Protein AF-A0A7S3ZWM3-F1 (afdb_monomer)

pLDDT: mean 78.85, std 15.08, range [44.53, 95.06]

Mean predicted aligned error: 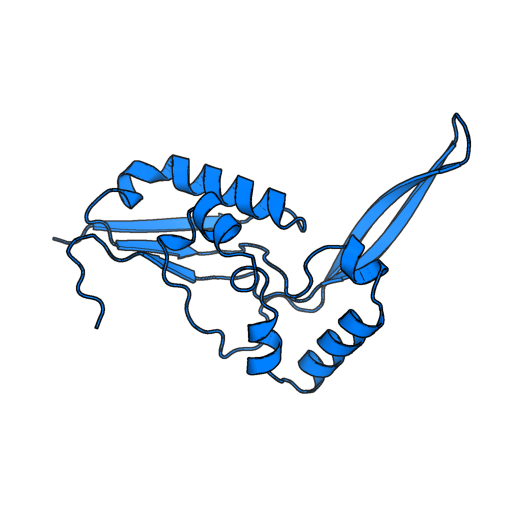8.6 Å

Solvent-accessible surface area (backbone atoms only — not comparable to full-atom values): 8966 Å² total; per-residue (Å²): 135,84,47,79,44,77,45,80,46,74,48,92,56,67,48,56,69,60,42,37,52,52,46,26,54,53,50,62,75,44,37,82,49,73,76,40,61,24,33,35,40,38,33,38,38,58,41,32,24,44,63,69,33,74,70,52,54,71,74,32,63,66,60,48,53,48,53,52,49,38,57,75,68,61,39,32,68,69,54,45,70,38,27,42,78,74,63,51,60,66,71,56,38,52,72,25,54,49,69,69,39,52,68,72,82,62,87,57,74,58,72,41,63,81,39,64,48,80,42,76,47,73,46,72,60,67,99,84,41,68,45,81,41,80,41,74,45,77,42,45,17,61,16,66,44,65,35,39,23,74,14,82,84,51,86,87,128

Radius of gyration: 18.22 Å; Cα contacts (8 Å, |Δi|>4): 264; chains: 1; bounding box: 38×28×63 Å

Structure (mmCIF, N/CA/C/O backbone):
data_AF-A0A7S3ZWM3-F1
#
_entry.id   AF-A0A7S3ZWM3-F1
#
loop_
_atom_site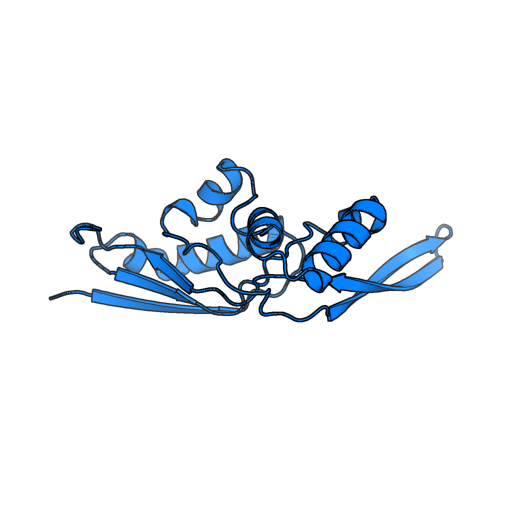.group_PDB
_atom_site.id
_atom_site.type_symbol
_atom_site.label_atom_id
_atom_site.label_alt_id
_atom_site.label_comp_id
_atom_site.label_asym_id
_atom_site.label_entity_id
_atom_site.label_seq_id
_atom_site.pdbx_PDB_ins_code
_atom_site.Cartn_x
_atom_site.Cartn_y
_atom_site.Cartn_z
_atom_site.occupancy
_atom_site.B_iso_or_equiv
_atom_site.auth_seq_id
_atom_site.auth_comp_id
_atom_site.auth_asym_id
_atom_site.auth_atom_id
_atom_site.pdbx_PDB_model_num
ATOM 1 N N . SER A 1 1 ? -17.556 -2.183 25.480 1.00 65.81 1 SER A N 1
ATOM 2 C CA . SER A 1 1 ? -17.851 -3.016 24.298 1.00 65.81 1 SER A CA 1
ATOM 3 C C . SER A 1 1 ? -17.150 -2.386 23.112 1.00 65.81 1 SER A C 1
ATOM 5 O O . SER A 1 1 ? -17.346 -1.193 22.910 1.00 65.81 1 SER A O 1
ATOM 7 N N . TYR A 1 2 ? -16.293 -3.120 22.401 1.00 70.06 2 TYR A N 1
ATOM 8 C CA . TYR A 1 2 ? -15.555 -2.590 21.249 1.00 70.06 2 TYR A CA 1
ATOM 9 C C . TYR A 1 2 ? -16.345 -2.840 19.965 1.00 70.06 2 TYR A C 1
ATOM 11 O O . TYR A 1 2 ? -16.924 -3.912 19.792 1.00 70.06 2 TYR A O 1
ATOM 19 N N . ARG A 1 3 ? -16.379 -1.851 19.067 1.00 85.38 3 ARG A N 1
ATOM 20 C CA . ARG A 1 3 ? -16.930 -2.023 17.718 1.00 85.38 3 ARG A CA 1
ATOM 21 C C . ARG A 1 3 ? -15.791 -2.414 16.786 1.00 85.38 3 ARG A C 1
ATOM 23 O O . ARG A 1 3 ? -14.763 -1.747 16.761 1.00 85.38 3 ARG A O 1
ATOM 30 N N . LEU A 1 4 ? -15.971 -3.502 16.050 1.00 89.88 4 LEU A N 1
ATOM 31 C CA . LEU A 1 4 ? -15.015 -3.965 15.050 1.00 89.88 4 LEU A CA 1
ATOM 32 C C . LEU A 1 4 ? -15.613 -3.737 13.665 1.00 89.88 4 LEU A C 1
ATOM 34 O O . LEU A 1 4 ? -16.781 -4.057 13.441 1.00 89.88 4 LEU A O 1
ATOM 38 N N . ALA A 1 5 ? -14.816 -3.203 12.746 1.00 91.50 5 ALA A N 1
ATOM 39 C CA . ALA A 1 5 ? -15.175 -3.071 11.342 1.00 91.50 5 ALA A CA 1
ATOM 40 C C . ALA A 1 5 ? -14.121 -3.742 10.459 1.00 91.50 5 ALA A C 1
ATOM 42 O O . ALA A 1 5 ? -12.920 -3.649 10.713 1.00 91.50 5 ALA A O 1
ATOM 43 N N . PHE A 1 6 ? -14.591 -4.404 9.408 1.00 94.00 6 PHE A N 1
ATOM 44 C CA . PHE A 1 6 ? -13.772 -5.157 8.467 1.00 94.00 6 PHE A CA 1
ATOM 45 C C . PHE A 1 6 ? -14.085 -4.668 7.054 1.00 94.00 6 PHE A C 1
ATOM 47 O O . PHE A 1 6 ? -15.229 -4.757 6.611 1.00 94.00 6 PHE A O 1
ATOM 54 N N . ILE A 1 7 ? -13.080 -4.141 6.359 1.00 94.25 7 ILE A N 1
ATOM 55 C CA . ILE A 1 7 ? -13.205 -3.605 5.001 1.00 94.25 7 ILE A CA 1
ATOM 56 C C . ILE A 1 7 ? -12.357 -4.470 4.068 1.00 94.25 7 ILE A C 1
ATOM 58 O O . ILE A 1 7 ? -11.137 -4.330 4.010 1.00 94.25 7 ILE A O 1
ATOM 62 N N . GLY A 1 8 ? -13.013 -5.373 3.340 1.00 94.31 8 GLY A N 1
ATOM 63 C CA . GLY A 1 8 ? -12.390 -6.134 2.259 1.00 94.31 8 GLY A CA 1
ATOM 64 C C . GLY A 1 8 ? -12.370 -5.315 0.969 1.00 94.31 8 GLY A C 1
ATOM 65 O O . GLY A 1 8 ? -13.411 -4.806 0.555 1.00 94.31 8 GLY A O 1
ATOM 66 N N . CYS A 1 9 ? -11.217 -5.185 0.317 1.00 90.56 9 CYS A N 1
ATOM 67 C CA . CYS A 1 9 ? -11.090 -4.407 -0.915 1.00 90.56 9 CYS A CA 1
ATOM 68 C C . CYS A 1 9 ? -10.152 -5.060 -1.936 1.00 90.56 9 CYS A C 1
ATOM 70 O O . CYS A 1 9 ? -9.196 -5.752 -1.597 1.00 90.56 9 CYS A O 1
ATOM 72 N N . HIS A 1 10 ? -10.464 -4.839 -3.211 1.00 91.06 10 HIS A N 1
ATOM 73 C CA . HIS A 1 10 ? -9.652 -5.260 -4.346 1.00 91.06 10 HIS A CA 1
ATOM 74 C C . HIS A 1 10 ? -9.550 -4.081 -5.313 1.00 91.06 10 HIS A C 1
ATOM 76 O O . HIS A 1 10 ? -10.534 -3.707 -5.955 1.00 91.06 10 HIS A O 1
ATOM 82 N N . LEU A 1 11 ? -8.378 -3.451 -5.374 1.00 88.56 11 LEU A N 1
ATOM 83 C CA . LEU A 1 11 ? -8.147 -2.269 -6.196 1.00 88.56 11 LEU A CA 1
ATOM 84 C C . LEU A 1 11 ? -7.615 -2.680 -7.572 1.00 88.56 11 LEU A C 1
ATOM 86 O O . LEU A 1 11 ? -6.598 -3.357 -7.694 1.00 88.56 11 LEU A O 1
ATOM 90 N N . VAL A 1 12 ? -8.284 -2.252 -8.643 1.00 76.88 12 VAL A N 1
ATOM 91 C CA . VAL A 1 12 ? -7.973 -2.704 -10.010 1.00 76.88 12 VAL A CA 1
ATOM 92 C C . VAL A 1 12 ? -7.387 -1.558 -10.833 1.00 76.88 12 VAL A C 1
ATOM 94 O O . VAL A 1 12 ? -8.091 -0.873 -11.569 1.00 76.88 12 VAL A O 1
ATOM 97 N N . THR A 1 13 ? -6.083 -1.314 -10.687 1.00 72.62 13 THR A N 1
ATOM 98 C CA . THR A 1 13 ? -5.280 -0.424 -11.550 1.00 72.62 13 THR A CA 1
ATOM 99 C C . THR A 1 13 ? -3.802 -0.507 -11.145 1.00 72.62 13 THR A C 1
ATOM 101 O O . THR A 1 13 ? -3.482 -0.865 -10.019 1.00 72.62 13 THR A O 1
ATOM 104 N N . VAL A 1 14 ? -2.890 -0.161 -12.056 1.00 67.62 14 VAL A N 1
ATOM 105 C CA . VAL A 1 14 ? -1.446 -0.044 -11.765 1.00 67.62 14 VAL A CA 1
ATOM 106 C C . VAL A 1 14 ? -0.979 1.398 -11.577 1.00 67.62 14 VAL A C 1
ATOM 108 O O . VAL A 1 14 ? 0.191 1.639 -11.301 1.00 67.62 14 VAL A O 1
ATOM 111 N N . MET A 1 15 ? -1.868 2.371 -11.787 1.00 78.00 15 MET A N 1
ATOM 112 C CA . MET A 1 15 ? -1.548 3.787 -11.618 1.00 78.00 15 MET A CA 1
ATOM 113 C C . MET A 1 15 ? -1.791 4.195 -10.168 1.00 78.00 15 MET A C 1
ATOM 115 O O . MET A 1 15 ? -2.935 4.151 -9.712 1.00 78.00 15 MET A O 1
ATOM 119 N N . LEU A 1 16 ? -0.734 4.639 -9.484 1.00 82.38 16 LEU A N 1
ATOM 120 C CA . LEU A 1 16 ? -0.773 5.024 -8.070 1.00 82.38 16 LEU A CA 1
ATOM 121 C C . LEU A 1 16 ? -1.862 6.063 -7.763 1.00 82.38 16 LEU A C 1
ATOM 123 O O . LEU A 1 16 ? -2.619 5.898 -6.817 1.00 82.38 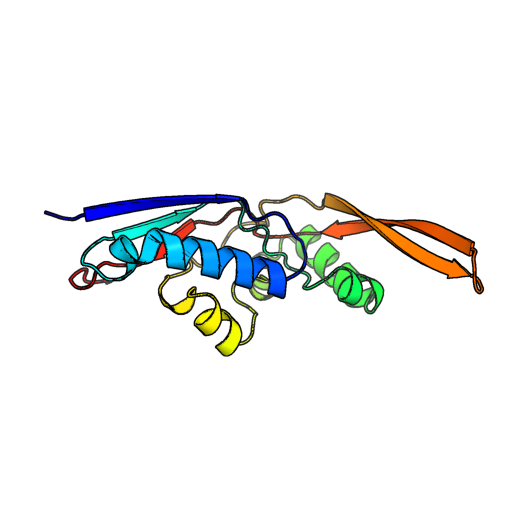16 LEU A O 1
ATOM 127 N N . GLU A 1 17 ? -1.996 7.097 -8.593 1.00 85.19 17 GLU A N 1
ATOM 128 C CA . GLU A 1 17 ? -3.010 8.146 -8.407 1.00 85.19 17 GLU A CA 1
ATOM 129 C C . GLU A 1 17 ? -4.437 7.586 -8.433 1.00 85.19 17 GLU A C 1
ATOM 131 O O . GLU A 1 17 ? -5.274 7.952 -7.611 1.00 85.19 17 GLU A O 1
ATOM 136 N N . ARG A 1 18 ? -4.709 6.647 -9.347 1.00 87.56 18 ARG A N 1
ATOM 137 C CA . ARG A 1 18 ? -6.019 5.994 -9.455 1.00 87.56 18 ARG A CA 1
ATOM 138 C C . ARG A 1 18 ? -6.264 5.014 -8.309 1.00 87.56 18 ARG A C 1
ATOM 140 O O . ARG A 1 18 ? -7.405 4.891 -7.879 1.00 87.56 18 ARG A O 1
ATOM 147 N N . LEU A 1 19 ? -5.220 4.335 -7.823 1.00 89.38 19 LEU A N 1
ATOM 148 C CA . LEU A 1 19 ? -5.303 3.501 -6.619 1.00 89.38 19 LEU A CA 1
ATOM 149 C C . LEU A 1 19 ? -5.681 4.355 -5.409 1.00 89.38 19 LEU A C 1
ATOM 151 O O . LEU A 1 19 ? -6.636 4.032 -4.713 1.00 89.38 19 LEU A O 1
ATOM 155 N N . ASN A 1 20 ? -4.990 5.478 -5.220 1.00 92.38 20 ASN A N 1
ATOM 156 C CA . ASN A 1 20 ? -5.238 6.405 -4.121 1.00 92.38 20 ASN A CA 1
ATOM 157 C C . ASN A 1 20 ? -6.636 7.029 -4.186 1.00 92.38 20 ASN A C 1
ATOM 159 O O . ASN A 1 20 ? -7.306 7.114 -3.161 1.00 92.38 20 ASN A O 1
ATOM 163 N N . ASP A 1 21 ? -7.113 7.424 -5.369 1.00 93.06 21 ASP A N 1
ATOM 164 C CA . ASP A 1 21 ? -8.478 7.938 -5.524 1.00 93.06 21 ASP A CA 1
ATOM 165 C C . ASP A 1 21 ? -9.543 6.862 -5.250 1.00 93.06 21 ASP A C 1
ATOM 167 O O . ASP A 1 21 ? -10.546 7.136 -4.590 1.00 93.06 21 ASP A O 1
ATOM 171 N N . ALA A 1 22 ? -9.324 5.624 -5.707 1.00 93.06 22 ALA A N 1
ATOM 172 C CA . ALA A 1 22 ? -10.221 4.508 -5.411 1.00 93.06 22 ALA A CA 1
ATOM 173 C C . ALA A 1 22 ? -10.253 4.190 -3.910 1.00 93.06 22 ALA A C 1
ATOM 175 O O . ALA A 1 22 ? -11.330 4.022 -3.340 1.00 93.06 22 ALA A O 1
ATOM 176 N N . LEU A 1 23 ? -9.085 4.163 -3.265 1.00 93.25 23 LEU A N 1
ATOM 177 C CA . LEU A 1 23 ? -8.966 3.947 -1.831 1.00 93.25 23 LEU A CA 1
ATOM 178 C C . LEU A 1 23 ? -9.688 5.039 -1.038 1.00 93.25 23 LEU A C 1
ATOM 180 O O . LEU A 1 23 ? -10.495 4.719 -0.169 1.00 93.25 23 LEU A O 1
ATOM 184 N N . ARG A 1 24 ? -9.475 6.310 -1.393 1.00 94.88 24 ARG A N 1
ATOM 185 C CA . ARG A 1 24 ? -10.174 7.450 -0.790 1.00 94.88 24 ARG A CA 1
ATOM 186 C C . ARG A 1 24 ? -11.689 7.279 -0.867 1.00 94.88 24 ARG A C 1
ATOM 188 O O . ARG A 1 24 ? -12.364 7.372 0.145 1.00 94.88 24 ARG A O 1
ATOM 195 N N . LYS A 1 25 ? -12.221 6.953 -2.050 1.00 94.69 25 LYS A N 1
ATOM 196 C CA . LYS A 1 25 ? -13.664 6.734 -2.258 1.00 94.69 25 LYS A CA 1
ATOM 197 C C . LYS A 1 25 ? -14.220 5.589 -1.414 1.00 94.69 25 LYS A C 1
ATOM 199 O O . LYS A 1 25 ? -15.342 5.688 -0.925 1.00 94.69 25 LYS A O 1
ATOM 204 N N . ILE A 1 26 ? -13.456 4.507 -1.250 1.00 93.25 26 ILE A N 1
ATOM 205 C CA . ILE A 1 26 ? -13.834 3.405 -0.360 1.00 93.25 26 ILE A CA 1
ATOM 206 C C . ILE A 1 26 ? -13.876 3.907 1.083 1.00 93.25 26 ILE A C 1
ATOM 208 O O . ILE A 1 26 ? -14.879 3.705 1.758 1.00 93.25 26 ILE A O 1
ATOM 212 N N . LEU A 1 27 ? -12.832 4.589 1.552 1.00 92.69 27 LEU A N 1
ATOM 213 C CA . LEU A 1 27 ? -12.777 5.102 2.921 1.00 92.69 27 LEU A CA 1
ATOM 214 C C . LEU A 1 27 ? -13.894 6.114 3.206 1.00 92.69 27 LEU A C 1
ATOM 216 O O . LEU A 1 27 ? -14.568 5.982 4.225 1.00 92.69 27 LEU A O 1
ATOM 220 N N . ASP A 1 28 ? -14.174 7.026 2.274 1.00 92.81 28 ASP A N 1
ATOM 221 C CA . ASP A 1 28 ? -15.287 7.978 2.358 1.00 92.81 28 ASP A CA 1
ATOM 222 C C . ASP A 1 28 ? -16.637 7.250 2.535 1.00 92.81 28 ASP A C 1
ATOM 224 O O . ASP A 1 28 ? -17.475 7.664 3.338 1.00 92.81 28 ASP A O 1
ATOM 228 N N . ALA A 1 29 ? -16.843 6.117 1.851 1.00 92.31 29 ALA A N 1
ATOM 229 C CA . ALA A 1 29 ? -18.058 5.307 1.990 1.00 92.31 29 ALA A CA 1
ATOM 230 C C . ALA A 1 29 ? -18.184 4.617 3.364 1.00 92.31 29 ALA A C 1
ATOM 232 O O . ALA A 1 29 ? -19.294 4.316 3.802 1.00 92.31 29 ALA A O 1
ATOM 233 N N . PHE A 1 30 ? -17.066 4.391 4.061 1.00 90.19 30 PHE A N 1
ATOM 234 C CA . PHE A 1 30 ? -17.019 3.788 5.399 1.00 90.19 30 PHE A CA 1
ATOM 235 C C . PHE A 1 30 ? -16.746 4.809 6.513 1.00 90.19 30 PHE A C 1
ATOM 237 O O . PHE A 1 30 ? -16.465 4.419 7.651 1.00 90.19 30 PHE A O 1
ATOM 244 N N . GLN A 1 31 ? -16.875 6.110 6.228 1.00 87.75 31 GLN A N 1
ATOM 245 C CA . GLN A 1 31 ? -16.489 7.183 7.146 1.00 87.75 31 GLN A CA 1
ATOM 246 C C . GLN A 1 31 ? -17.153 7.080 8.527 1.00 87.75 31 GLN A C 1
ATOM 248 O O . GLN A 1 31 ? -16.517 7.388 9.530 1.00 87.75 31 GLN A O 1
ATOM 253 N N . SER A 1 32 ? -18.385 6.567 8.615 1.00 85.06 32 SER A N 1
ATOM 254 C CA . SER A 1 32 ? -19.085 6.364 9.894 1.00 85.06 32 SER A CA 1
ATOM 255 C C . SER A 1 32 ? -18.357 5.416 10.855 1.00 85.06 32 SER A C 1
ATOM 257 O O . SER A 1 32 ? -18.500 5.539 12.070 1.00 85.06 32 SER A O 1
ATOM 259 N N . PHE A 1 33 ? -17.585 4.459 10.331 1.00 82.62 33 PHE A N 1
ATOM 260 C CA . PHE A 1 33 ? -16.741 3.568 11.133 1.00 82.62 33 PHE A CA 1
ATOM 261 C C . PHE A 1 33 ? -15.379 4.201 11.432 1.00 82.62 33 PHE A C 1
ATOM 263 O O . PHE A 1 33 ? -14.824 3.984 12.509 1.00 82.62 33 PHE A O 1
ATOM 270 N N . LEU A 1 34 ? -14.868 5.014 10.504 1.00 82.06 34 LEU A N 1
ATOM 271 C CA . LEU A 1 34 ? -13.581 5.705 10.610 1.00 82.06 34 LEU A CA 1
ATOM 272 C C . LEU A 1 34 ? -13.623 6.949 11.506 1.00 82.06 34 LEU A C 1
ATOM 274 O O . LEU A 1 34 ? -12.574 7.433 11.905 1.00 82.06 34 LEU A O 1
ATOM 278 N N . SER A 1 35 ? -14.797 7.482 11.840 1.00 77.00 35 SER A N 1
ATOM 279 C CA . SER A 1 35 ? -14.939 8.654 12.715 1.00 77.00 35 SER A CA 1
ATOM 280 C C . SER A 1 35 ? -15.312 8.307 14.161 1.00 77.00 35 SER A C 1
ATOM 282 O O . SER A 1 35 ? -15.552 9.213 14.952 1.00 77.00 35 SER A O 1
ATOM 284 N N . GLY A 1 36 ? -15.419 7.021 14.508 1.00 75.94 36 GLY A N 1
ATOM 285 C CA . GLY A 1 36 ? -15.879 6.571 15.826 1.00 75.94 36 GLY A CA 1
ATOM 286 C C . GLY A 1 36 ? -14.887 5.677 16.570 1.00 75.94 36 GLY A C 1
ATOM 287 O O . GLY A 1 36 ? -13.772 5.427 16.109 1.00 75.94 36 GLY A O 1
ATOM 288 N N . ASP A 1 37 ? -15.353 5.111 17.688 1.00 82.69 37 ASP A N 1
ATOM 289 C CA . ASP A 1 37 ? -14.603 4.191 18.565 1.00 82.69 37 ASP A CA 1
ATOM 290 C C . ASP A 1 37 ? -14.331 2.808 17.946 1.00 82.69 37 ASP A C 1
ATOM 292 O O . ASP A 1 37 ? -13.903 1.882 18.638 1.00 82.69 37 ASP A O 1
ATOM 296 N N . SER A 1 38 ? -14.623 2.632 16.655 1.00 87.44 38 SER A N 1
ATOM 297 C CA . SER A 1 38 ? -14.451 1.340 16.003 1.00 87.44 38 SER A CA 1
ATOM 298 C C . SER A 1 38 ? -12.982 1.095 15.689 1.00 87.44 38 SER A C 1
ATOM 300 O O . SER A 1 38 ? -12.311 1.945 15.102 1.00 87.44 38 SER A O 1
ATOM 302 N N . VAL A 1 39 ? -12.517 -0.103 16.021 1.00 90.38 39 VAL A N 1
ATOM 303 C CA . VAL A 1 39 ? -11.269 -0.647 15.492 1.00 90.38 39 VAL A CA 1
ATOM 304 C C . VAL A 1 39 ? -11.553 -1.147 14.081 1.00 90.38 39 VAL A C 1
ATOM 306 O O . VAL A 1 39 ? -12.493 -1.920 13.875 1.00 90.38 39 VAL A O 1
ATOM 309 N N . VAL A 1 40 ? -10.767 -0.697 13.106 1.00 93.12 40 VAL A N 1
ATOM 310 C CA . VAL A 1 40 ? -11.008 -0.996 11.690 1.00 93.12 40 VAL A CA 1
ATOM 311 C C . VAL A 1 40 ? -9.843 -1.784 11.114 1.00 93.12 40 VAL A C 1
ATOM 313 O O . VAL A 1 40 ? -8.697 -1.344 11.162 1.00 93.12 40 VAL A O 1
ATOM 316 N N . PHE A 1 41 ? -10.153 -2.934 10.525 1.00 94.12 41 PHE A N 1
ATOM 317 C CA . PHE A 1 41 ? -9.225 -3.718 9.722 1.00 94.12 41 PHE A CA 1
ATOM 318 C C . PHE A 1 41 ? -9.595 -3.562 8.254 1.00 94.12 41 PHE A C 1
ATOM 320 O O . PHE A 1 41 ? -10.702 -3.915 7.850 1.00 94.12 41 PHE A O 1
ATOM 327 N N . MET A 1 42 ? -8.669 -3.059 7.447 1.00 95.06 42 MET A N 1
ATOM 328 C CA . MET A 1 42 ? -8.799 -3.066 5.994 1.00 95.06 42 MET A CA 1
ATOM 329 C C . MET A 1 42 ? -7.877 -4.132 5.424 1.00 95.06 42 MET A C 1
ATOM 331 O O . MET A 1 42 ? -6.715 -4.205 5.813 1.00 95.06 42 MET A O 1
ATOM 335 N N . PHE A 1 43 ? -8.369 -4.957 4.507 1.00 95.00 43 PHE A N 1
ATOM 336 C CA . PHE A 1 43 ? -7.561 -6.012 3.913 1.00 95.00 43 PHE A CA 1
ATOM 337 C C . PHE A 1 43 ? -7.957 -6.342 2.478 1.00 95.00 43 PHE A C 1
ATOM 339 O O . PHE A 1 43 ? -9.068 -6.051 2.033 1.00 95.00 43 PHE A O 1
ATOM 346 N N . GLY A 1 44 ? -7.038 -6.996 1.776 1.00 92.56 44 GLY A N 1
ATOM 347 C CA . GLY A 1 44 ? -7.246 -7.535 0.437 1.00 92.56 44 GLY A CA 1
ATOM 348 C C . GLY A 1 44 ? -6.138 -7.138 -0.527 1.00 92.56 44 GLY A C 1
ATOM 349 O O . GLY A 1 44 ? -5.058 -6.714 -0.108 1.00 92.56 44 GLY A O 1
ATOM 350 N N . ASP A 1 45 ? -6.411 -7.298 -1.819 1.00 91.44 45 ASP A N 1
ATOM 351 C CA . ASP A 1 45 ? -5.487 -6.929 -2.888 1.00 91.44 45 ASP A CA 1
ATOM 352 C C . ASP A 1 45 ? -5.601 -5.421 -3.158 1.00 91.44 45 ASP A C 1
ATOM 354 O O . ASP A 1 45 ? -6.401 -4.953 -3.972 1.00 91.44 45 ASP A O 1
ATOM 358 N N . LEU A 1 46 ? -4.792 -4.638 -2.446 1.00 90.94 46 LEU A N 1
ATOM 359 C CA . LEU A 1 46 ? -4.676 -3.196 -2.656 1.00 90.94 46 LEU A CA 1
ATOM 360 C C . LEU A 1 46 ? -3.864 -2.858 -3.910 1.00 90.94 46 LEU A C 1
ATOM 362 O O . LEU A 1 46 ? -3.813 -1.700 -4.313 1.00 90.94 46 LEU A O 1
ATOM 366 N N . ASN A 1 47 ? -3.206 -3.848 -4.516 1.00 87.88 47 ASN A N 1
ATOM 367 C CA . ASN A 1 47 ? -2.533 -3.744 -5.806 1.00 87.88 47 ASN A CA 1
ATOM 368 C C . ASN A 1 47 ? -1.403 -2.693 -5.886 1.00 87.88 47 ASN A C 1
ATOM 370 O O . ASN A 1 47 ? -0.915 -2.380 -6.975 1.00 87.88 47 ASN A O 1
ATOM 374 N N . TYR A 1 48 ? -0.924 -2.184 -4.744 1.00 87.19 48 TYR A N 1
ATOM 375 C CA . TYR A 1 48 ? 0.262 -1.328 -4.683 1.00 87.19 48 TYR A CA 1
ATOM 376 C C . TYR A 1 48 ? 1.514 -2.135 -5.057 1.00 87.19 48 TYR A C 1
ATOM 378 O O . TYR A 1 48 ? 1.724 -3.271 -4.622 1.00 87.19 48 TYR A O 1
ATOM 386 N N . ARG A 1 49 ? 2.353 -1.550 -5.916 1.00 84.12 49 ARG A N 1
ATOM 387 C CA . ARG A 1 49 ? 3.513 -2.212 -6.530 1.00 84.12 49 ARG A CA 1
ATOM 388 C C . ARG A 1 49 ? 4.822 -1.597 -6.046 1.00 84.12 49 ARG A C 1
ATOM 390 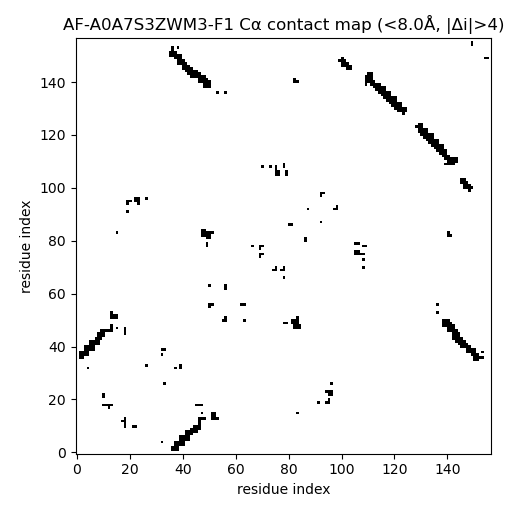O O . ARG A 1 49 ? 4.856 -0.444 -5.638 1.00 84.12 49 ARG A O 1
ATOM 397 N N . ILE A 1 50 ? 5.907 -2.363 -6.137 1.00 82.38 50 ILE A N 1
ATOM 398 C CA . ILE A 1 50 ? 7.277 -1.896 -5.850 1.00 82.38 50 ILE A CA 1
ATOM 399 C C . ILE A 1 50 ? 7.749 -0.897 -6.926 1.00 82.38 50 ILE A C 1
ATOM 401 O O . ILE A 1 50 ? 8.500 0.032 -6.636 1.00 82.38 50 ILE A O 1
ATOM 405 N N . ASN A 1 51 ? 7.259 -1.042 -8.165 1.00 67.75 51 ASN A N 1
ATOM 406 C CA . ASN A 1 51 ? 7.516 -0.106 -9.260 1.00 67.75 51 ASN A CA 1
ATOM 407 C C . ASN A 1 51 ? 6.286 0.750 -9.564 1.00 67.75 51 ASN A C 1
ATOM 409 O O . ASN A 1 51 ? 5.178 0.239 -9.716 1.00 67.75 51 ASN A O 1
ATOM 413 N N . ARG A 1 52 ? 6.513 2.067 -9.620 1.00 58.41 52 ARG A N 1
ATOM 414 C CA . ARG A 1 52 ? 5.478 3.100 -9.484 1.00 58.41 52 ARG A CA 1
ATOM 415 C C . ARG A 1 52 ? 4.561 3.253 -10.688 1.00 58.41 52 ARG A C 1
ATOM 417 O O . ARG A 1 52 ? 3.403 3.592 -10.483 1.00 58.41 52 ARG A O 1
ATOM 424 N N . THR A 1 53 ? 5.012 2.958 -11.901 1.00 52.62 53 THR A N 1
ATOM 425 C CA . THR A 1 53 ? 4.152 2.918 -13.089 1.00 52.62 53 THR A CA 1
ATOM 426 C C . THR A 1 53 ? 4.789 2.076 -14.199 1.00 52.62 53 THR A C 1
ATOM 428 O O . THR A 1 53 ? 5.995 1.826 -14.211 1.00 52.62 53 THR A O 1
ATOM 431 N N . TYR A 1 54 ? 3.970 1.679 -15.175 1.00 44.53 54 TYR A N 1
ATOM 432 C CA . TYR A 1 54 ? 4.430 1.210 -16.485 1.00 44.53 54 TYR A CA 1
ATOM 433 C C . TYR A 1 54 ? 5.434 2.166 -17.146 1.00 44.53 54 TYR A C 1
ATOM 435 O O . TYR A 1 54 ? 6.418 1.720 -17.732 1.00 44.53 54 TYR A O 1
ATOM 443 N N . ASP A 1 55 ? 5.192 3.474 -17.040 1.00 48.12 55 ASP A N 1
ATOM 444 C CA . ASP A 1 55 ? 6.033 4.484 -17.676 1.00 48.12 55 ASP A CA 1
ATOM 445 C C . ASP A 1 55 ? 7.401 4.606 -16.998 1.00 48.12 55 ASP A C 1
ATOM 447 O O . ASP A 1 55 ? 8.383 4.856 -17.689 1.00 48.12 55 ASP A O 1
ATOM 451 N N . ASP A 1 56 ? 7.498 4.364 -15.690 1.00 54.53 56 ASP A N 1
ATOM 452 C CA . ASP A 1 56 ? 8.779 4.365 -14.974 1.00 54.53 56 ASP A CA 1
ATOM 453 C C . ASP A 1 56 ? 9.611 3.120 -15.310 1.00 54.53 56 ASP A C 1
ATOM 455 O O . ASP A 1 56 ? 10.807 3.227 -15.564 1.00 54.53 56 ASP A O 1
ATOM 459 N N . ALA A 1 57 ? 8.975 1.945 -15.402 1.00 52.03 57 ALA A N 1
ATOM 460 C CA . ALA A 1 57 ? 9.654 0.700 -15.770 1.00 52.03 57 ALA A CA 1
ATOM 461 C C . ALA A 1 57 ? 10.154 0.689 -17.229 1.00 52.03 57 ALA A C 1
ATOM 463 O O . ALA A 1 57 ? 11.138 0.020 -17.533 1.00 52.03 57 ALA A O 1
ATOM 464 N N . LEU A 1 58 ? 9.491 1.423 -18.132 1.00 50.34 58 LEU A N 1
ATOM 465 C CA . LEU A 1 58 ? 9.961 1.617 -19.508 1.00 50.34 58 LEU A CA 1
ATOM 466 C C . LEU A 1 58 ? 11.084 2.654 -19.628 1.00 50.34 58 LEU A C 1
ATOM 468 O O . LEU A 1 58 ? 11.875 2.575 -20.565 1.00 50.34 58 LEU A O 1
ATOM 472 N N . LYS A 1 59 ? 11.127 3.646 -18.733 1.00 55.84 59 LYS A N 1
ATOM 473 C CA . LYS A 1 59 ? 12.142 4.710 -18.752 1.00 55.84 59 LYS A CA 1
ATOM 474 C C . LYS A 1 59 ? 13.448 4.292 -18.084 1.00 55.84 59 LYS A C 1
ATOM 476 O O . LYS A 1 59 ? 14.483 4.854 -18.421 1.00 55.84 59 LYS A O 1
ATOM 481 N N . ASP A 1 60 ? 13.397 3.326 -17.168 1.00 63.09 60 ASP A N 1
ATOM 482 C CA . ASP A 1 60 ? 14.540 2.926 -16.350 1.00 63.09 60 ASP A CA 1
ATOM 483 C C . ASP A 1 60 ? 14.656 1.392 -16.262 1.00 63.09 60 ASP A C 1
ATOM 485 O O . ASP A 1 60 ? 14.189 0.737 -15.323 1.00 63.09 60 ASP A O 1
ATOM 489 N N . ALA A 1 61 ? 15.270 0.803 -17.293 1.00 64.94 61 ALA A N 1
ATOM 490 C CA . ALA A 1 61 ? 15.550 -0.633 -17.353 1.00 64.94 61 ALA A CA 1
ATOM 491 C C . ALA A 1 61 ? 16.460 -1.101 -16.196 1.00 64.94 61 ALA A C 1
ATOM 493 O O . ALA A 1 61 ? 16.321 -2.232 -15.716 1.00 64.94 61 ALA A O 1
ATOM 494 N N . ASP A 1 62 ? 17.335 -0.220 -15.704 1.00 68.00 62 ASP A N 1
ATOM 495 C CA . ASP A 1 62 ? 18.281 -0.501 -14.622 1.00 68.00 62 ASP A CA 1
ATOM 496 C C . ASP A 1 62 ? 17.576 -0.584 -13.257 1.00 68.00 62 ASP A C 1
ATOM 498 O O . ASP A 1 62 ? 17.906 -1.438 -12.419 1.00 68.00 62 ASP A O 1
ATOM 502 N N . ALA A 1 63 ? 16.537 0.229 -13.043 1.00 71.88 63 ALA A N 1
ATOM 503 C CA . ALA A 1 63 ? 15.680 0.131 -11.864 1.00 71.88 63 ALA A CA 1
ATOM 504 C C . ALA A 1 63 ? 14.959 -1.223 -11.792 1.00 71.88 63 ALA A C 1
ATOM 506 O O . ALA A 1 63 ? 14.897 -1.836 -10.721 1.00 71.88 63 ALA A O 1
ATOM 507 N N . TRP A 1 64 ? 14.455 -1.744 -12.917 1.00 75.50 64 TRP A N 1
ATOM 508 C CA . TRP A 1 64 ? 13.824 -3.067 -12.926 1.00 75.50 64 TRP A CA 1
ATOM 509 C C . TRP A 1 64 ? 14.831 -4.201 -12.709 1.00 75.50 64 TRP A C 1
ATOM 511 O O . TRP A 1 64 ? 14.576 -5.094 -11.896 1.00 75.50 64 TRP A O 1
ATOM 521 N N . ALA A 1 65 ? 15.995 -4.152 -13.364 1.00 77.25 65 ALA A N 1
ATOM 522 C CA . ALA A 1 65 ? 17.067 -5.121 -13.135 1.00 77.25 65 ALA A CA 1
ATOM 523 C C . ALA A 1 65 ? 17.468 -5.175 -11.651 1.00 77.25 65 ALA A C 1
ATOM 525 O O . ALA A 1 65 ? 17.679 -6.254 -11.091 1.00 77.25 65 ALA A O 1
ATOM 526 N N . THR A 1 66 ? 17.479 -4.018 -10.984 1.00 81.00 66 THR A N 1
ATOM 527 C CA . THR A 1 66 ? 17.699 -3.930 -9.539 1.00 81.00 66 THR A CA 1
ATOM 528 C C . THR A 1 66 ? 16.607 -4.649 -8.750 1.00 81.00 66 THR A C 1
ATOM 530 O O . THR A 1 66 ? 16.938 -5.463 -7.892 1.00 81.00 66 THR A O 1
ATOM 533 N N . VAL A 1 67 ? 15.322 -4.417 -9.038 1.00 82.38 67 VAL A N 1
ATOM 534 C CA . VAL A 1 67 ? 14.211 -5.102 -8.345 1.00 82.38 67 VAL A CA 1
ATOM 535 C C . VAL A 1 67 ? 14.285 -6.621 -8.522 1.00 82.38 67 VAL A C 1
ATOM 537 O O . VAL A 1 67 ? 14.149 -7.354 -7.542 1.00 82.38 67 VAL A O 1
ATOM 540 N N . VAL A 1 68 ? 14.557 -7.102 -9.738 1.00 80.06 68 VAL A N 1
ATOM 541 C CA . VAL A 1 68 ? 14.724 -8.539 -10.020 1.00 80.06 68 VAL A CA 1
ATOM 542 C C . VAL A 1 68 ? 15.896 -9.118 -9.242 1.00 80.06 68 VAL A C 1
ATOM 544 O O . VAL A 1 68 ? 15.754 -10.164 -8.611 1.00 80.06 68 VAL A O 1
ATOM 547 N N . ARG A 1 69 ? 17.043 -8.430 -9.242 1.00 83.81 69 ARG A N 1
ATOM 548 C CA . ARG A 1 69 ? 18.208 -8.856 -8.466 1.00 83.81 69 ARG A CA 1
ATOM 549 C C . ARG A 1 69 ? 17.863 -8.965 -6.980 1.00 83.81 69 ARG A C 1
ATOM 551 O O . ARG A 1 69 ? 18.128 -10.002 -6.387 1.00 83.81 69 ARG A O 1
ATOM 558 N N . LEU A 1 70 ? 17.204 -7.957 -6.402 1.00 85.94 70 LEU A N 1
ATOM 559 C CA . LEU A 1 70 ? 16.786 -7.973 -4.993 1.00 85.94 70 LEU A CA 1
ATOM 560 C C . LEU A 1 70 ? 15.806 -9.110 -4.676 1.00 85.94 70 LEU A C 1
ATOM 562 O O . LEU A 1 70 ? 15.877 -9.692 -3.593 1.00 85.94 70 LEU A O 1
ATOM 566 N N . ALA A 1 71 ? 14.901 -9.428 -5.605 1.00 84.38 71 ALA A N 1
ATOM 567 C CA . ALA A 1 71 ? 13.979 -10.553 -5.481 1.00 84.38 71 ALA A CA 1
ATOM 568 C C . ALA A 1 71 ? 14.718 -11.899 -5.493 1.00 84.38 71 ALA A C 1
ATOM 570 O O . ALA A 1 71 ? 14.465 -12.738 -4.628 1.00 84.38 71 ALA A O 1
ATOM 571 N N . ASN A 1 72 ? 15.675 -12.073 -6.407 1.00 84.75 72 ASN A N 1
ATOM 572 C CA . ASN A 1 72 ? 16.507 -13.275 -6.491 1.00 84.75 72 ASN A CA 1
ATOM 573 C C . ASN A 1 72 ? 17.413 -13.436 -5.261 1.00 84.75 72 ASN A C 1
ATOM 575 O O . ASN A 1 72 ? 17.546 -14.535 -4.731 1.00 84.75 72 ASN A O 1
ATOM 579 N N . GLU A 1 73 ? 17.973 -12.335 -4.758 1.00 89.88 73 GLU A N 1
ATOM 580 C CA . GLU A 1 73 ? 18.747 -12.279 -3.509 1.00 89.88 73 GLU A CA 1
ATOM 581 C C . GLU A 1 73 ? 17.871 -12.460 -2.256 1.00 89.88 73 GLU A C 1
ATOM 583 O O . GLU A 1 73 ? 18.390 -12.531 -1.144 1.00 89.88 73 GLU A O 1
ATOM 588 N N . ARG A 1 74 ? 16.538 -12.509 -2.410 1.00 89.69 74 ARG A N 1
ATOM 589 C CA . ARG A 1 74 ? 15.553 -12.546 -1.316 1.00 89.69 74 ARG A CA 1
ATOM 590 C C . ARG A 1 74 ? 15.776 -11.440 -0.283 1.00 89.69 74 ARG A C 1
ATOM 592 O O . ARG A 1 74 ? 15.530 -11.620 0.910 1.00 89.69 74 ARG A O 1
ATOM 599 N N . SER A 1 75 ? 16.219 -10.273 -0.740 1.00 90.38 75 SER A N 1
ATOM 600 C CA . SER A 1 75 ? 16.572 -9.149 0.119 1.00 90.38 75 SER A CA 1
ATOM 601 C C . SER A 1 75 ? 15.324 -8.387 0.591 1.00 90.38 75 SER A C 1
ATOM 603 O O . SER A 1 75 ? 15.065 -7.259 0.160 1.00 90.38 75 SER A O 1
ATOM 605 N N . ILE A 1 76 ? 14.567 -8.992 1.512 1.00 90.81 76 ILE A N 1
ATOM 606 C CA . ILE A 1 76 ? 13.275 -8.500 2.022 1.00 90.81 76 ILE A CA 1
ATOM 607 C C . ILE A 1 76 ? 13.309 -7.023 2.454 1.00 90.81 76 ILE A C 1
ATOM 609 O O . ILE A 1 76 ? 12.496 -6.265 1.929 1.00 90.81 76 ILE A O 1
ATOM 613 N N . PRO A 1 77 ? 14.240 -6.544 3.308 1.00 91.06 77 PRO A N 1
ATOM 614 C CA . PRO A 1 77 ? 14.208 -5.149 3.760 1.00 91.06 77 PRO A CA 1
ATOM 615 C C . PRO A 1 77 ? 14.363 -4.141 2.613 1.00 91.06 77 PRO A C 1
ATOM 617 O O . PRO A 1 77 ? 13.730 -3.088 2.601 1.00 91.06 77 PRO A O 1
ATOM 620 N N . ARG A 1 78 ? 15.177 -4.484 1.605 1.00 89.44 78 ARG A N 1
ATOM 621 C CA . ARG A 1 78 ? 15.398 -3.631 0.427 1.00 89.44 78 ARG A CA 1
ATOM 622 C C . ARG A 1 78 ? 14.190 -3.634 -0.506 1.00 89.44 78 ARG A C 1
ATOM 624 O O . ARG A 1 78 ? 13.902 -2.602 -1.093 1.00 89.44 78 ARG A O 1
ATOM 631 N N . LEU A 1 79 ? 13.475 -4.754 -0.625 1.00 88.38 79 LEU A N 1
ATOM 632 C CA . LEU A 1 79 ? 12.215 -4.825 -1.374 1.00 88.38 79 LEU A CA 1
ATOM 633 C C . LEU A 1 79 ? 11.093 -4.060 -0.661 1.00 88.38 79 LEU A C 1
ATOM 635 O O . LEU A 1 79 ? 10.360 -3.318 -1.307 1.00 88.38 79 LEU A O 1
ATOM 639 N N . ALA A 1 80 ? 10.992 -4.194 0.662 1.00 89.56 80 ALA A N 1
ATOM 640 C CA . ALA A 1 80 ? 10.026 -3.478 1.489 1.00 89.56 80 ALA A CA 1
ATOM 641 C C . ALA A 1 80 ? 10.194 -1.953 1.391 1.00 89.56 80 ALA A C 1
ATOM 643 O O . ALA A 1 80 ? 9.209 -1.235 1.270 1.00 89.56 80 ALA A O 1
ATOM 644 N N . ALA A 1 81 ? 11.434 -1.452 1.346 1.00 87.88 81 ALA A N 1
ATOM 645 C CA . ALA A 1 81 ? 11.724 -0.023 1.176 1.00 87.88 81 ALA A CA 1
ATOM 646 C C . ALA A 1 81 ? 11.249 0.560 -0.172 1.00 87.88 81 ALA A C 1
ATOM 648 O O . ALA A 1 81 ? 11.191 1.778 -0.350 1.00 87.88 81 ALA A O 1
ATOM 649 N N . LEU A 1 82 ? 10.929 -0.302 -1.138 1.00 87.19 82 LEU A N 1
ATOM 650 C CA . LEU A 1 82 ? 10.429 0.082 -2.453 1.00 87.19 82 LEU A CA 1
ATOM 651 C C . LEU A 1 82 ? 8.896 0.004 -2.550 1.00 87.19 82 LEU A C 1
ATOM 653 O O . LEU A 1 82 ? 8.351 0.347 -3.593 1.00 87.19 82 LEU A O 1
ATOM 657 N N . ASP A 1 83 ? 8.200 -0.411 -1.490 1.00 88.62 83 ASP A N 1
ATOM 658 C CA . ASP A 1 83 ? 6.748 -0.591 -1.462 1.00 88.62 83 ASP A CA 1
ATOM 659 C C . ASP A 1 83 ? 5.972 0.683 -1.842 1.00 88.62 83 ASP A C 1
ATOM 661 O O . ASP A 1 83 ? 6.105 1.736 -1.218 1.00 88.62 83 ASP A O 1
ATOM 665 N N . GLY A 1 84 ? 5.114 0.581 -2.858 1.00 87.12 84 GLY A N 1
ATOM 666 C CA . GLY A 1 84 ? 4.344 1.710 -3.377 1.00 87.12 84 GLY A CA 1
ATOM 667 C C . GLY A 1 84 ? 3.308 2.269 -2.405 1.00 87.12 84 GLY A C 1
ATOM 668 O O . GLY A 1 84 ? 2.989 3.452 -2.509 1.00 87.12 84 GLY A O 1
ATOM 669 N N . LEU A 1 85 ? 2.812 1.463 -1.455 1.00 90.12 85 LEU A N 1
ATOM 670 C CA . LEU A 1 85 ? 1.853 1.933 -0.448 1.00 90.12 85 LEU A CA 1
ATOM 671 C C . LEU A 1 85 ? 2.511 2.913 0.534 1.00 90.12 85 LEU A C 1
ATOM 673 O O . LEU A 1 85 ? 1.907 3.918 0.900 1.00 90.12 85 LEU A O 1
ATOM 677 N N . THR A 1 86 ? 3.749 2.630 0.947 1.00 86.88 86 THR A N 1
ATOM 678 C CA . THR A 1 86 ? 4.441 3.367 2.019 1.00 86.88 86 THR A CA 1
ATOM 679 C C . THR A 1 86 ? 5.465 4.381 1.509 1.00 86.88 86 THR A C 1
ATOM 681 O O . THR A 1 86 ? 5.697 5.392 2.162 1.00 86.88 86 THR A O 1
ATOM 684 N N . ARG A 1 87 ? 6.059 4.180 0.325 1.00 87.38 87 ARG A N 1
ATOM 685 C CA . ARG A 1 87 ? 7.106 5.067 -0.223 1.00 87.38 87 ARG A CA 1
ATOM 686 C C . ARG A 1 87 ? 6.559 6.347 -0.873 1.00 87.38 87 ARG A C 1
ATOM 688 O O . ARG A 1 87 ? 7.330 7.163 -1.379 1.00 87.38 87 ARG A O 1
ATOM 695 N N . GLN A 1 88 ? 5.248 6.499 -0.996 1.00 88.62 88 GLN A N 1
ATOM 696 C CA . GLN A 1 88 ? 4.641 7.671 -1.631 1.00 88.62 88 GLN A CA 1
ATOM 697 C C . GLN A 1 88 ? 4.792 8.944 -0.767 1.00 88.62 88 GLN A C 1
ATOM 699 O O . GLN A 1 88 ? 4.987 8.836 0.441 1.00 88.62 88 GLN A O 1
ATOM 704 N N . PRO A 1 89 ? 4.734 10.155 -1.360 1.00 89.12 89 PRO A N 1
ATOM 705 C CA . PRO A 1 89 ? 4.782 11.402 -0.596 1.00 89.12 89 PRO A CA 1
ATOM 706 C C . PRO A 1 89 ? 3.702 11.453 0.491 1.00 89.12 89 PRO A C 1
ATOM 708 O O . PRO A 1 89 ? 2.572 11.042 0.231 1.00 89.12 89 PRO A O 1
ATOM 711 N N . GLN A 1 90 ? 4.017 12.022 1.660 1.00 90.19 90 GLN A N 1
ATOM 712 C CA . GLN A 1 90 ? 3.070 12.110 2.782 1.00 90.19 90 GLN A CA 1
ATOM 713 C C . GLN A 1 90 ? 1.744 12.773 2.377 1.00 90.19 90 GLN A C 1
ATOM 715 O O . GLN A 1 90 ? 0.684 12.255 2.699 1.00 90.19 90 GLN A O 1
ATOM 720 N N . VAL A 1 91 ? 1.790 13.821 1.545 1.00 91.50 91 VAL A N 1
ATOM 721 C CA . VAL A 1 91 ? 0.586 14.482 1.009 1.00 91.50 91 VAL A CA 1
ATOM 722 C C . VAL A 1 91 ? -0.362 13.519 0.280 1.00 91.50 91 VAL A C 1
ATOM 724 O O . VAL A 1 91 ? -1.576 13.672 0.365 1.00 91.50 91 VAL A O 1
ATOM 727 N N . ASN A 1 92 ? 0.164 12.492 -0.397 1.00 91.00 92 ASN A N 1
ATOM 728 C CA . ASN A 1 92 ? -0.659 11.482 -1.063 1.00 91.00 92 ASN A CA 1
ATOM 729 C C . ASN A 1 92 ? -1.261 10.498 -0.053 1.00 91.00 92 ASN A C 1
ATOM 731 O O . ASN A 1 92 ? -2.410 10.097 -0.220 1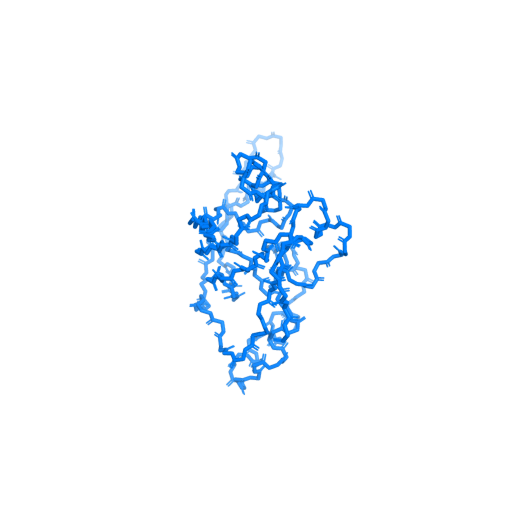.00 91.00 92 ASN A O 1
ATOM 735 N N . ILE A 1 93 ? -0.501 10.128 0.986 1.00 91.75 93 ILE A N 1
ATOM 736 C CA . ILE A 1 93 ? -0.964 9.275 2.095 1.00 91.75 93 ILE A CA 1
ATOM 737 C C . ILE A 1 93 ? -2.126 9.958 2.821 1.00 91.75 93 ILE A C 1
ATOM 739 O O . ILE A 1 93 ? -3.163 9.335 3.049 1.00 91.75 93 ILE A O 1
ATOM 743 N N . ASP A 1 94 ? -1.975 11.247 3.117 1.00 92.50 94 ASP A N 1
ATOM 744 C CA . ASP A 1 94 ? -2.995 12.057 3.777 1.00 92.50 94 ASP A CA 1
ATOM 745 C C . ASP A 1 94 ? -4.236 12.198 2.886 1.00 92.50 94 ASP A C 1
ATOM 747 O O . ASP A 1 94 ? -5.352 11.917 3.319 1.00 92.50 94 ASP A O 1
ATOM 751 N N . ALA A 1 95 ? -4.046 12.554 1.609 1.00 92.19 95 ALA A N 1
ATOM 752 C CA . ALA A 1 95 ? -5.141 12.782 0.666 1.00 92.19 95 ALA A CA 1
ATOM 753 C C . ALA A 1 95 ? -5.991 11.533 0.394 1.00 92.19 95 ALA A C 1
ATOM 755 O O . ALA A 1 95 ? -7.180 11.655 0.101 1.00 92.19 95 ALA A O 1
ATOM 756 N N . CYS A 1 96 ? -5.402 10.336 0.471 1.00 91.69 96 CYS A N 1
ATOM 757 C CA . CYS A 1 96 ? -6.138 9.086 0.291 1.00 91.69 96 CYS A CA 1
ATOM 758 C C . CYS A 1 96 ? -6.643 8.462 1.594 1.00 91.69 96 CYS A C 1
ATOM 760 O O . CYS A 1 96 ? -7.232 7.391 1.532 1.00 91.69 96 CYS A O 1
ATOM 762 N N . GLY A 1 97 ? -6.434 9.103 2.750 1.00 91.12 97 GLY A N 1
ATOM 763 C CA . GLY A 1 97 ? -6.924 8.631 4.050 1.00 91.12 97 GLY A CA 1
ATOM 764 C C . GLY A 1 97 ? -6.090 7.516 4.696 1.00 91.12 97 GLY A C 1
ATOM 765 O O . GLY A 1 97 ? -6.441 7.049 5.780 1.00 91.12 97 GLY A O 1
ATOM 766 N N . LEU A 1 98 ? -4.965 7.111 4.092 1.00 91.75 98 LEU A N 1
ATOM 767 C CA . LEU A 1 98 ? -4.074 6.082 4.645 1.00 91.75 98 LEU A CA 1
ATOM 768 C C . LEU A 1 98 ? -3.401 6.507 5.951 1.00 91.75 98 LEU A C 1
ATOM 770 O O . LEU A 1 98 ? -3.046 5.645 6.746 1.00 91.75 98 LEU A O 1
ATOM 774 N N . ALA A 1 99 ? -3.260 7.811 6.202 1.00 90.88 99 ALA A N 1
ATOM 775 C CA . ALA A 1 99 ? -2.658 8.330 7.432 1.00 90.88 99 ALA A CA 1
ATOM 776 C C . ALA A 1 99 ? -3.408 7.893 8.705 1.00 90.88 99 ALA A C 1
ATOM 778 O O . ALA A 1 99 ? -2.824 7.838 9.783 1.00 90.88 99 ALA A O 1
ATOM 779 N N . ALA A 1 100 ? -4.693 7.542 8.582 1.00 89.00 100 ALA A N 1
ATOM 780 C CA . ALA A 1 100 ? -5.491 7.020 9.688 1.00 89.00 100 ALA A CA 1
ATOM 781 C C . ALA A 1 100 ? -5.188 5.547 10.024 1.00 89.00 100 ALA A C 1
ATOM 783 O O . ALA A 1 100 ? -5.728 5.027 11.001 1.00 89.00 100 ALA A O 1
ATOM 784 N N . PHE A 1 101 ? -4.369 4.864 9.221 1.00 92.25 101 PHE A N 1
ATOM 785 C CA . PHE A 1 101 ? -4.068 3.448 9.370 1.00 92.25 101 PHE A CA 1
ATOM 786 C C . PHE A 1 101 ? -2.598 3.222 9.709 1.00 92.25 101 PHE A C 1
ATOM 788 O O . PHE A 1 101 ? -1.680 3.668 9.023 1.00 92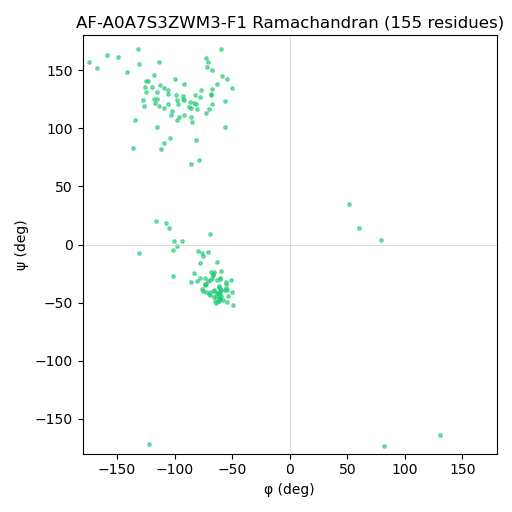.25 101 PHE A O 1
ATOM 795 N N . TRP A 1 102 ? -2.374 2.408 10.730 1.00 91.50 102 TRP A N 1
ATOM 796 C CA . TRP A 1 102 ? -1.118 1.716 10.921 1.00 91.50 102 TRP A CA 1
ATOM 797 C C . TRP A 1 102 ? -0.933 0.653 9.834 1.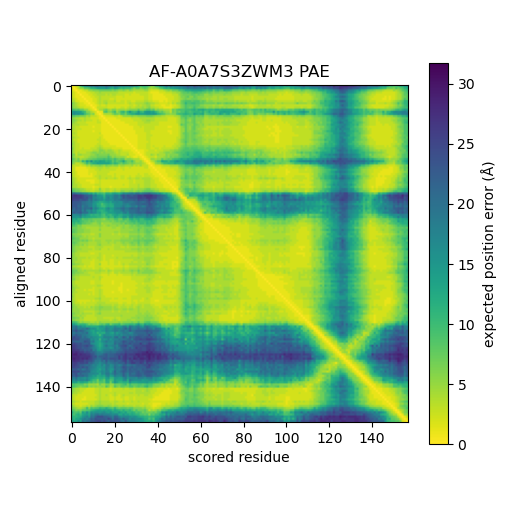00 91.50 102 TRP A C 1
ATOM 799 O O . TRP A 1 102 ? -1.804 -0.189 9.581 1.00 91.50 102 TRP A O 1
ATOM 809 N N . THR A 1 103 ? 0.236 0.691 9.203 1.00 90.38 103 THR A N 1
ATOM 810 C CA . THR A 1 103 ? 0.652 -0.272 8.186 1.00 90.38 103 THR A CA 1
ATOM 811 C C . THR A 1 103 ? 1.754 -1.156 8.773 1.00 90.38 103 THR A C 1
ATOM 813 O O . THR A 1 103 ? 2.823 -0.632 9.094 1.00 90.38 103 THR A O 1
ATOM 816 N N . PRO A 1 104 ? 1.541 -2.477 8.905 1.00 89.06 104 PRO A N 1
ATOM 817 C CA . PRO A 1 104 ? 2.560 -3.384 9.417 1.00 89.06 104 PRO A CA 1
ATOM 818 C C . PRO A 1 104 ? 3.843 -3.360 8.578 1.00 89.06 104 PRO A C 1
ATOM 820 O O . PRO A 1 104 ? 3.797 -3.264 7.346 1.00 89.06 104 PRO A O 1
ATOM 823 N N . ALA A 1 105 ? 4.990 -3.508 9.245 1.00 89.31 105 ALA A N 1
ATOM 824 C CA . ALA A 1 105 ? 6.276 -3.657 8.574 1.00 89.31 105 ALA A CA 1
ATOM 825 C C . ALA A 1 105 ? 6.314 -4.946 7.735 1.00 89.31 105 ALA A C 1
ATOM 827 O O . ALA A 1 105 ? 5.876 -6.011 8.170 1.00 89.31 105 ALA A O 1
ATOM 828 N N . LEU A 1 106 ? 6.875 -4.852 6.531 1.00 92.38 106 LEU A N 1
ATOM 829 C CA . LEU A 1 106 ? 6.986 -5.977 5.607 1.00 92.38 106 LEU A CA 1
ATOM 830 C C . LEU A 1 106 ? 8.257 -6.782 5.915 1.00 92.38 106 LEU A C 1
ATOM 832 O O . LEU A 1 106 ? 9.371 -6.332 5.652 1.00 92.38 106 LEU A O 1
ATOM 836 N N . ASN A 1 107 ? 8.086 -7.988 6.456 1.00 92.75 107 ASN A N 1
ATOM 837 C CA . ASN A 1 107 ? 9.163 -8.931 6.792 1.00 92.75 107 ASN A CA 1
ATOM 838 C C . ASN A 1 107 ? 9.099 -10.233 5.968 1.00 92.75 107 ASN A C 1
ATOM 840 O O . ASN A 1 107 ? 9.683 -11.248 6.341 1.00 92.75 107 ASN A O 1
ATOM 844 N N . PHE A 1 108 ? 8.412 -10.190 4.827 1.00 90.69 108 PHE A N 1
ATOM 845 C CA . PHE A 1 108 ? 8.189 -11.315 3.923 1.00 90.69 108 PHE A CA 1
ATOM 846 C C . PHE A 1 108 ? 8.494 -10.928 2.467 1.00 90.69 108 PHE A C 1
ATOM 848 O O . PHE A 1 108 ? 8.701 -9.756 2.134 1.00 90.69 108 PHE A O 1
ATOM 855 N N . LEU A 1 109 ? 8.563 -11.926 1.583 1.00 88.25 109 LEU A N 1
ATOM 856 C CA . LEU A 1 109 ? 8.698 -11.692 0.142 1.00 88.25 109 LEU A CA 1
ATOM 857 C C . LEU A 1 109 ? 7.386 -11.153 -0.452 1.00 88.25 109 LEU A C 1
ATOM 859 O O . LEU A 1 109 ? 6.325 -11.484 0.065 1.00 88.25 109 LEU A O 1
ATOM 863 N N . PRO A 1 110 ? 7.425 -10.376 -1.547 1.00 88.06 110 PRO A N 1
ATOM 864 C CA . PRO A 1 110 ? 6.218 -9.894 -2.223 1.00 88.06 110 PRO A CA 1
ATOM 865 C C . PRO A 1 110 ? 5.206 -11.015 -2.512 1.00 88.06 110 PRO A C 1
ATOM 867 O O . PRO A 1 110 ? 5.586 -12.091 -2.975 1.00 88.06 110 PRO A O 1
ATOM 870 N N . THR A 1 111 ? 3.924 -10.760 -2.233 1.00 82.62 111 THR A N 1
ATOM 871 C CA . THR A 1 111 ? 2.842 -11.762 -2.316 1.00 82.62 111 THR A CA 1
ATOM 872 C C . THR A 1 111 ? 2.345 -11.979 -3.739 1.00 82.62 111 THR A C 1
ATOM 874 O O . THR A 1 111 ? 1.986 -13.096 -4.106 1.00 82.62 111 THR A O 1
ATOM 877 N N . SER A 1 112 ? 2.392 -10.944 -4.582 1.00 74.00 112 SER A N 1
ATOM 878 C CA . SER A 1 112 ? 2.215 -11.120 -6.019 1.00 74.00 112 SER A CA 1
ATOM 879 C C . SER A 1 112 ? 3.546 -11.582 -6.611 1.00 74.00 112 SER A C 1
ATOM 881 O O . SER A 1 112 ? 4.514 -10.814 -6.550 1.00 74.00 112 SER A O 1
ATOM 883 N N . PRO A 1 113 ? 3.607 -12.760 -7.267 1.00 63.00 113 PRO A N 1
ATOM 884 C CA . PRO A 1 113 ? 4.781 -13.145 -8.044 1.00 63.00 113 PRO A CA 1
ATOM 885 C C . PRO A 1 113 ? 5.032 -12.115 -9.152 1.00 63.00 113 PRO A C 1
ATOM 887 O O . PRO A 1 113 ? 4.160 -11.286 -9.438 1.00 63.00 113 PRO A O 1
ATOM 890 N N . VAL A 1 114 ? 6.201 -12.187 -9.797 1.00 60.22 114 VAL A N 1
ATOM 891 C CA . VAL A 1 114 ? 6.482 -11.402 -11.007 1.00 60.22 114 VAL A CA 1
ATOM 892 C C . VAL A 1 114 ? 5.401 -11.721 -12.041 1.00 60.22 114 VAL A C 1
ATOM 894 O O . VAL A 1 114 ? 5.413 -12.782 -12.663 1.00 60.22 114 VAL A O 1
ATOM 897 N N . ARG A 1 115 ? 4.423 -10.826 -12.185 1.00 59.41 115 ARG A N 1
ATOM 898 C CA . ARG A 1 115 ? 3.356 -10.943 -13.183 1.00 59.41 115 ARG A CA 1
ATOM 899 C C . ARG A 1 115 ? 3.703 -10.056 -14.355 1.00 59.41 115 ARG A C 1
ATOM 901 O O . ARG A 1 115 ? 4.204 -8.960 -14.157 1.00 59.41 115 ARG A O 1
ATOM 908 N N . TYR A 1 116 ? 3.399 -10.506 -15.561 1.00 55.94 116 TYR A N 1
ATOM 909 C CA . TYR A 1 116 ? 3.461 -9.649 -16.732 1.00 55.94 116 TYR A CA 1
ATOM 910 C C . TYR A 1 116 ? 2.086 -9.030 -16.933 1.00 55.94 116 TYR A C 1
ATOM 912 O O . TYR A 1 116 ? 1.131 -9.745 -17.227 1.00 55.94 116 TYR A O 1
ATOM 920 N N . ILE A 1 117 ? 1.966 -7.721 -16.734 1.00 57.72 117 ILE A N 1
ATOM 921 C CA . ILE A 1 117 ? 0.734 -7.013 -17.078 1.00 57.72 117 ILE A CA 1
ATOM 922 C C . ILE A 1 117 ? 0.800 -6.686 -18.561 1.00 57.72 117 ILE A C 1
ATOM 924 O O . ILE A 1 117 ? 1.740 -6.027 -19.007 1.00 57.72 117 ILE A O 1
ATOM 928 N N . GLU A 1 118 ? -0.190 -7.172 -19.308 1.00 53.16 118 GLU A N 1
ATOM 929 C CA . GLU A 1 118 ? -0.408 -6.783 -20.695 1.00 53.16 118 GLU A CA 1
ATOM 930 C C . GLU A 1 118 ? -0.970 -5.365 -20.717 1.00 53.16 118 GLU A C 1
ATOM 932 O O . GLU A 1 118 ? -2.079 -5.105 -20.248 1.00 53.16 118 GLU A O 1
ATOM 937 N N . GLN A 1 119 ? -0.188 -4.426 -21.241 1.00 53.88 119 GLN A N 1
ATOM 938 C CA . GLN A 1 119 ? -0.685 -3.096 -21.553 1.00 53.88 119 GLN A CA 1
ATOM 939 C C . GLN A 1 119 ? -0.689 -2.854 -23.044 1.00 53.88 119 GLN A C 1
ATOM 941 O O . GLN A 1 119 ? 0.268 -3.144 -23.760 1.00 53.88 119 GLN A O 1
ATOM 946 N N . VAL A 1 120 ? -1.785 -2.253 -23.484 1.00 52.66 120 VAL A N 1
ATOM 947 C CA . VAL A 1 120 ? -2.004 -1.856 -24.860 1.00 52.66 120 VAL A CA 1
ATOM 948 C C . VAL A 1 120 ? -1.799 -0.35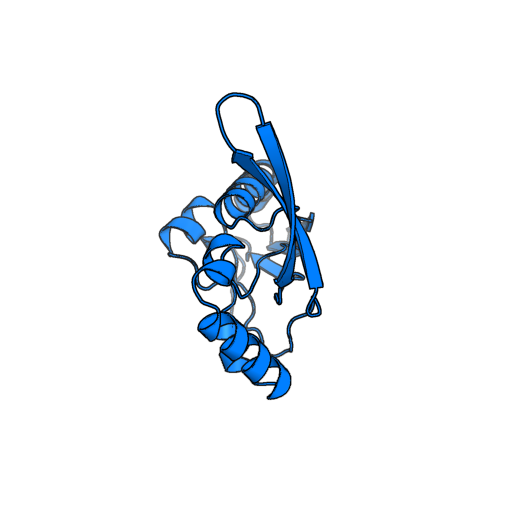0 -24.955 1.00 52.66 120 VAL A C 1
ATOM 950 O O . VAL A 1 120 ? -2.619 0.415 -24.453 1.00 52.66 120 VAL A O 1
ATOM 953 N N . LYS A 1 121 ? -0.732 0.092 -25.626 1.00 55.72 121 LYS A N 1
ATOM 954 C CA . LYS A 1 121 ? -0.620 1.487 -26.077 1.00 55.72 121 LYS A CA 1
ATOM 955 C C . LYS A 1 121 ? -1.015 1.566 -27.546 1.00 55.72 121 LYS A C 1
ATOM 957 O O . LYS A 1 121 ? -0.496 0.826 -28.378 1.00 55.72 121 LYS A O 1
ATOM 962 N N . LEU A 1 122 ? -1.927 2.481 -27.864 1.00 53.97 122 LEU A N 1
ATOM 963 C CA . LEU A 1 122 ? -2.225 2.862 -29.241 1.00 53.97 122 LEU A CA 1
ATOM 964 C C . LEU A 1 122 ? -1.225 3.939 -29.653 1.00 53.97 122 LEU A C 1
ATOM 966 O O . LEU A 1 122 ? -1.309 5.080 -29.205 1.00 53.97 122 LEU A O 1
ATOM 970 N N . HIS A 1 123 ? -0.254 3.567 -30.478 1.00 51.69 123 HIS A N 1
ATOM 971 C CA . HIS A 1 123 ? 0.694 4.518 -31.043 1.00 51.69 123 HIS A CA 1
ATOM 972 C C . HIS A 1 123 ? 0.109 5.110 -32.323 1.00 51.69 123 HIS A C 1
ATOM 974 O O . HIS A 1 123 ? -0.245 4.372 -33.245 1.00 51.69 123 HIS A O 1
ATOM 980 N N . ARG A 1 124 ? -0.012 6.438 -32.378 1.00 52.72 124 ARG A N 1
ATOM 981 C CA . ARG A 1 124 ? -0.533 7.139 -33.552 1.00 52.72 124 ARG A CA 1
ATOM 982 C C . ARG A 1 124 ? 0.575 7.278 -34.597 1.00 52.72 124 ARG A C 1
ATOM 984 O O . ARG A 1 124 ? 1.571 7.950 -34.356 1.00 52.72 124 ARG A O 1
ATOM 991 N N . PHE A 1 125 ? 0.385 6.657 -35.754 1.00 54.34 125 PHE A N 1
ATOM 992 C CA . PHE A 1 125 ? 1.250 6.781 -36.924 1.00 54.34 125 PHE A CA 1
ATOM 993 C C . PHE A 1 125 ? 0.496 7.576 -37.997 1.00 54.34 125 PHE A C 1
ATOM 995 O O . PHE A 1 125 ? -0.211 7.021 -38.831 1.00 54.34 125 PHE A O 1
ATOM 1002 N N . GLY A 1 126 ? 0.606 8.904 -37.947 1.00 63.22 126 GLY A N 1
ATOM 1003 C CA . GLY A 1 126 ? -0.118 9.802 -38.854 1.00 63.22 126 GLY A CA 1
ATOM 1004 C C . GLY A 1 126 ? -1.573 10.085 -38.435 1.00 63.22 126 GLY A C 1
ATOM 1005 O O . GLY A 1 126 ? -2.002 9.717 -37.341 1.00 63.22 126 GLY A O 1
ATOM 1006 N N . PRO A 1 127 ? -2.357 10.793 -39.267 1.00 61.22 127 PRO A N 1
ATOM 1007 C CA . PRO A 1 127 ? -3.653 11.339 -38.856 1.00 61.22 127 PRO A CA 1
ATOM 1008 C C . PRO A 1 127 ? -4.723 10.274 -38.555 1.00 61.22 127 PRO A C 1
ATOM 1010 O O . PRO A 1 127 ? -5.591 10.532 -37.719 1.00 61.22 127 PRO A O 1
ATOM 1013 N N . THR A 1 128 ? -4.638 9.081 -39.151 1.00 56.72 128 THR A N 1
ATOM 1014 C CA . THR A 1 128 ? -5.690 8.044 -39.094 1.00 56.72 128 THR A CA 1
ATOM 1015 C C . THR A 1 128 ? -5.209 6.639 -38.720 1.00 56.72 128 THR A C 1
ATOM 1017 O O . THR A 1 128 ? -6.046 5.770 -38.489 1.00 56.72 128 THR A O 1
ATOM 1020 N N . LEU A 1 129 ? -3.898 6.388 -38.614 1.00 50.56 129 LEU A N 1
ATOM 1021 C CA . LEU A 1 129 ? -3.379 5.060 -38.278 1.00 50.56 129 LEU A CA 1
ATOM 1022 C C . LEU A 1 129 ? -3.043 4.963 -36.785 1.00 50.56 129 LEU A C 1
ATOM 1024 O O . LEU A 1 129 ? -2.223 5.723 -36.268 1.00 50.56 129 LEU A O 1
ATOM 1028 N N . PHE A 1 130 ? -3.627 3.981 -36.103 1.00 61.19 130 PHE A N 1
ATOM 1029 C CA . PHE A 1 130 ? -3.239 3.601 -34.747 1.00 61.19 130 PHE A CA 1
ATOM 1030 C C . PHE A 1 130 ? -2.669 2.187 -34.769 1.00 61.19 130 PHE A C 1
ATOM 1032 O O . PHE A 1 130 ? -3.321 1.253 -35.232 1.00 61.19 130 PHE A O 1
ATOM 1039 N N . LYS A 1 131 ? -1.455 2.015 -34.247 1.00 51.41 131 LYS A N 1
ATOM 1040 C CA . LYS A 1 131 ? -0.861 0.699 -34.026 1.00 51.41 131 LYS A CA 1
ATOM 1041 C C . LYS A 1 131 ? -1.084 0.296 -32.575 1.00 51.41 131 LYS A C 1
ATOM 1043 O O . LYS A 1 131 ? -0.633 0.990 -31.665 1.00 51.41 131 LYS A O 1
ATOM 1048 N N . LYS A 1 132 ? -1.765 -0.830 -32.366 1.00 57.41 132 LYS A N 1
ATOM 1049 C CA . LYS A 1 132 ? -1.847 -1.500 -31.066 1.00 57.41 132 LYS A CA 1
ATOM 1050 C C . LYS A 1 132 ? -0.472 -2.096 -30.759 1.00 57.41 132 LYS A C 1
ATOM 1052 O O . LYS A 1 132 ? -0.005 -2.946 -31.513 1.00 57.41 132 LYS A O 1
ATOM 1057 N N . ILE A 1 133 ? 0.190 -1.637 -29.702 1.00 55.00 133 ILE A N 1
ATOM 1058 C CA . ILE A 1 133 ? 1.421 -2.258 -29.209 1.00 55.00 133 ILE A CA 1
ATOM 1059 C C . ILE A 1 133 ? 1.127 -2.856 -27.838 1.00 55.00 133 ILE A C 1
ATOM 1061 O O . ILE A 1 133 ? 0.720 -2.145 -26.917 1.00 55.00 133 ILE A O 1
ATOM 1065 N N . GLU A 1 134 ? 1.294 -4.172 -27.747 1.00 49.88 134 GLU A N 1
ATOM 1066 C CA . GLU A 1 134 ? 1.156 -4.951 -26.521 1.00 49.88 134 GLU A CA 1
ATOM 1067 C C . GLU A 1 134 ? 2.517 -5.073 -25.844 1.00 49.88 134 GLU A C 1
ATOM 1069 O O . GLU A 1 134 ? 3.489 -5.527 -26.447 1.00 49.88 134 GLU A O 1
ATOM 1074 N N . TYR A 1 135 ? 2.580 -4.666 -24.581 1.00 54.78 135 TYR A N 1
ATOM 1075 C CA . TYR A 1 135 ? 3.775 -4.769 -23.761 1.00 54.78 135 TYR A CA 1
ATOM 1076 C C . TYR A 1 135 ? 3.485 -5.648 -22.556 1.00 54.78 135 TYR A C 1
ATOM 1078 O O . TYR A 1 135 ? 2.457 -5.487 -21.900 1.00 54.78 135 TYR A O 1
ATOM 1086 N N . LYS A 1 136 ? 4.414 -6.556 -22.259 1.00 54.50 136 LYS A N 1
ATOM 1087 C CA . LYS A 1 136 ? 4.402 -7.387 -21.056 1.00 54.50 136 LYS A CA 1
ATOM 1088 C C . LYS A 1 136 ? 5.317 -6.755 -20.023 1.00 54.50 136 LYS A C 1
ATOM 1090 O O . LYS A 1 136 ? 6.535 -6.799 -20.166 1.00 54.50 136 LYS A O 1
ATOM 1095 N N . ILE A 1 137 ? 4.727 -6.162 -18.993 1.00 57.62 137 ILE A N 1
ATOM 1096 C CA . ILE A 1 137 ? 5.480 -5.427 -17.976 1.00 57.62 137 ILE A CA 1
ATOM 1097 C C . ILE A 1 137 ? 5.592 -6.307 -16.749 1.00 57.62 137 ILE A C 1
ATOM 1099 O O . ILE A 1 137 ? 4.560 -6.600 -16.138 1.00 57.62 137 ILE A O 1
ATOM 1103 N N . PRO A 1 138 ? 6.798 -6.737 -16.371 1.00 60.50 138 PRO A N 1
ATOM 1104 C CA . PRO A 1 138 ? 6.951 -7.485 -15.148 1.00 60.50 138 PRO A CA 1
ATOM 1105 C C . PRO A 1 138 ? 6.679 -6.560 -13.951 1.00 60.50 138 PRO A C 1
ATOM 1107 O O . PRO A 1 138 ? 7.224 -5.463 -13.845 1.00 60.50 138 PRO A O 1
ATOM 1110 N N . VAL A 1 139 ? 5.798 -6.994 -13.056 1.00 67.56 139 VAL A N 1
ATOM 1111 C CA . VAL A 1 139 ? 5.436 -6.275 -11.837 1.00 67.56 139 VAL A CA 1
ATOM 1112 C C . VAL A 1 139 ? 5.617 -7.173 -10.627 1.00 67.56 139 VAL A C 1
ATOM 1114 O O . VAL A 1 139 ? 5.210 -8.333 -10.619 1.00 67.56 139 VAL A O 1
ATOM 1117 N N . LEU A 1 140 ? 6.207 -6.600 -9.585 1.00 78.62 140 LEU A N 1
ATOM 1118 C CA . LEU A 1 140 ? 6.376 -7.201 -8.269 1.00 78.62 140 LEU A CA 1
ATOM 1119 C C . LEU A 1 140 ? 5.717 -6.271 -7.249 1.00 78.62 140 LEU A C 1
ATOM 1121 O O . LEU A 1 140 ? 5.779 -5.045 -7.393 1.00 78.62 140 LEU A O 1
ATOM 1125 N N . GLY A 1 141 ? 5.046 -6.820 -6.243 1.00 83.12 141 GLY A N 1
ATOM 1126 C CA . GLY A 1 141 ? 4.335 -5.980 -5.288 1.00 83.12 141 GLY A CA 1
ATOM 1127 C C . GLY A 1 141 ? 3.882 -6.709 -4.040 1.00 83.12 141 GLY A C 1
ATOM 1128 O O . GLY A 1 141 ? 3.597 -7.907 -4.065 1.00 83.12 141 GLY A O 1
ATOM 1129 N N . TYR A 1 142 ? 3.788 -5.934 -2.967 1.00 88.81 142 TYR A N 1
ATOM 1130 C CA . TYR A 1 142 ? 3.079 -6.284 -1.746 1.00 88.81 142 TYR A CA 1
ATOM 1131 C C . TYR A 1 142 ? 1.614 -5.896 -1.931 1.00 88.81 142 TYR A C 1
ATOM 1133 O O . TYR A 1 142 ? 1.142 -4.896 -1.390 1.00 88.81 142 TYR A O 1
ATOM 1141 N N . THR A 1 143 ? 0.949 -6.642 -2.810 1.00 88.50 143 THR A N 1
ATOM 1142 C CA . THR A 1 143 ? -0.407 -6.348 -3.274 1.00 88.50 143 THR A CA 1
ATOM 1143 C C . THR A 1 143 ? -1.435 -6.704 -2.216 1.00 88.50 143 THR A C 1
ATOM 1145 O O . THR A 1 143 ? -2.350 -5.927 -1.968 1.00 88.50 143 THR A O 1
ATOM 1148 N N . ASP A 1 144 ? -1.228 -7.828 -1.535 1.00 90.12 144 ASP A N 1
ATOM 1149 C CA . ASP A 1 144 ? -2.097 -8.297 -0.464 1.00 90.12 144 ASP A CA 1
ATOM 1150 C C . ASP A 1 144 ? -1.673 -7.640 0.845 1.00 90.12 144 ASP A C 1
ATOM 1152 O O . ASP A 1 144 ? -0.540 -7.809 1.308 1.00 90.12 144 ASP A O 1
ATOM 1156 N N . ARG A 1 145 ? -2.571 -6.845 1.429 1.00 92.44 145 ARG A N 1
ATOM 1157 C CA . ARG A 1 145 ? -2.279 -6.057 2.629 1.00 92.44 145 ARG A CA 1
ATOM 1158 C C . ARG A 1 145 ? -3.347 -6.226 3.684 1.00 92.44 145 ARG A C 1
ATOM 1160 O O . ARG A 1 145 ? -4.501 -6.517 3.385 1.00 92.44 145 ARG A O 1
ATOM 1167 N N . VAL A 1 146 ? -2.923 -5.996 4.921 1.00 94.25 146 VAL A N 1
ATOM 1168 C CA . VAL A 1 146 ? -3.783 -5.788 6.081 1.00 94.25 146 VAL A CA 1
ATOM 1169 C C . VAL A 1 146 ? -3.329 -4.491 6.733 1.00 94.25 146 VAL A C 1
ATOM 1171 O O . VAL A 1 146 ? -2.149 -4.338 7.044 1.00 94.25 146 VAL A O 1
ATOM 1174 N N . LEU A 1 147 ? -4.255 -3.557 6.898 1.00 94.38 147 LEU A N 1
ATOM 1175 C CA . LEU A 1 147 ? -4.065 -2.261 7.530 1.00 94.38 147 LEU A CA 1
ATOM 1176 C C . LEU A 1 147 ? -4.963 -2.187 8.757 1.00 94.38 147 LEU A C 1
ATOM 1178 O O . LEU A 1 147 ? -6.075 -2.722 8.764 1.00 94.38 147 LEU A O 1
ATOM 1182 N N . PHE A 1 148 ? -4.481 -1.509 9.786 1.00 92.06 148 PHE A N 1
ATOM 1183 C CA . PHE A 1 148 ? -5.153 -1.428 11.072 1.00 92.06 148 PHE A CA 1
ATOM 1184 C C . PHE A 1 148 ? -5.360 0.026 11.458 1.00 92.06 148 PHE A C 1
ATOM 1186 O O . PHE A 1 148 ? -4.418 0.807 11.447 1.00 92.06 148 PHE A O 1
ATOM 1193 N N . ARG A 1 149 ? -6.573 0.385 11.856 1.00 91.12 149 ARG A N 1
ATOM 1194 C CA . ARG A 1 149 ? -6.856 1.666 12.493 1.00 91.12 149 ARG A CA 1
ATOM 1195 C C . ARG A 1 149 ? -7.372 1.410 13.912 1.00 91.12 149 ARG A C 1
ATOM 1197 O O . ARG A 1 149 ? -8.410 0.751 14.050 1.00 91.12 149 ARG A O 1
ATOM 1204 N N . PRO A 1 150 ? -6.709 1.942 14.953 1.00 87.25 150 PRO A N 1
ATOM 1205 C CA . PRO A 1 150 ? -7.237 1.889 16.310 1.00 87.25 150 PRO A CA 1
ATOM 1206 C C . PRO A 1 150 ? -8.499 2.757 16.435 1.00 87.25 150 PRO A C 1
ATOM 1208 O O . PRO A 1 150 ? -8.651 3.764 15.741 1.00 87.25 150 PRO A O 1
ATOM 1211 N N . GLY A 1 151 ? -9.412 2.380 17.331 1.00 82.69 151 GLY A N 1
ATOM 1212 C CA . GLY A 1 151 ? -10.500 3.270 17.744 1.00 82.69 151 GLY A CA 1
ATOM 1213 C C . GLY A 1 151 ? -9.970 4.389 18.646 1.00 82.69 151 GLY A C 1
ATOM 1214 O O . GLY A 1 151 ? -8.923 4.226 19.267 1.00 82.69 151 GLY A O 1
ATOM 1215 N N . SER A 1 152 ? -10.713 5.489 18.783 1.00 73.56 152 SER A N 1
ATOM 1216 C CA . SER A 1 152 ? -10.342 6.673 19.589 1.00 73.56 152 SER A CA 1
ATOM 1217 C C . SER A 1 152 ? -9.919 6.368 21.030 1.00 73.56 152 SER A C 1
ATOM 1219 O O . SER A 1 152 ? -9.080 7.074 21.575 1.00 73.56 152 SER A O 1
ATOM 1221 N N . ASN A 1 153 ? -10.467 5.306 21.627 1.00 67.31 153 ASN A N 1
ATOM 1222 C CA . ASN A 1 153 ? -10.182 4.887 23.004 1.00 67.31 153 ASN A CA 1
ATOM 1223 C C . ASN A 1 153 ? -9.311 3.618 23.072 1.00 67.31 153 ASN A C 1
ATOM 1225 O O . ASN A 1 153 ? -9.336 2.902 24.073 1.00 67.31 153 ASN A O 1
ATOM 1229 N N . THR A 1 154 ? -8.619 3.270 21.982 1.00 63.16 154 THR A N 1
ATOM 1230 C CA . THR A 1 154 ? -7.756 2.082 21.923 1.00 63.16 154 THR A CA 1
ATOM 1231 C C . THR A 1 154 ? -6.325 2.506 22.217 1.00 63.16 154 THR A C 1
ATOM 1233 O O . THR A 1 154 ? -5.706 3.170 21.389 1.00 63.16 154 THR A O 1
ATOM 1236 N N . ASP A 1 155 ? -5.809 2.123 23.384 1.00 57.22 155 ASP A N 1
ATOM 1237 C CA . ASP A 1 155 ? -4.392 2.284 23.709 1.00 57.22 155 ASP A CA 1
ATOM 1238 C C . ASP A 1 155 ? -3.573 1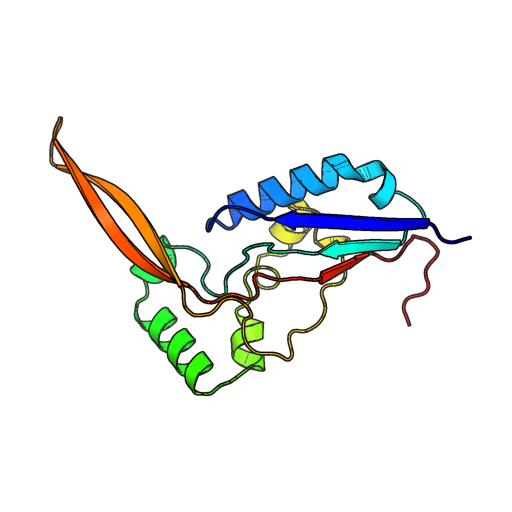.348 22.809 1.00 57.22 155 ASP A C 1
ATOM 1240 O O . ASP A 1 155 ? -3.805 0.136 22.783 1.00 57.22 155 ASP A O 1
ATOM 1244 N N . VAL A 1 156 ? -2.656 1.913 22.024 1.00 55.47 156 VAL A N 1
ATOM 1245 C CA . VAL A 1 156 ? -1.748 1.154 21.156 1.00 55.47 156 VAL A CA 1
ATOM 1246 C C . VAL A 1 156 ? -0.377 1.159 21.826 1.00 55.47 156 VAL A C 1
ATOM 1248 O O . VAL A 1 156 ? 0.393 2.099 21.646 1.00 55.47 156 VAL A O 1
ATOM 1251 N N . THR A 1 157 ? -0.109 0.139 22.642 1.00 47.56 157 THR A N 1
ATOM 1252 C CA . THR A 1 157 ? 1.210 -0.132 23.248 1.00 47.56 157 THR A CA 1
ATOM 1253 C C . THR A 1 157 ? 2.016 -1.107 22.411 1.00 47.56 157 THR A C 1
ATOM 1255 O O . THR A 1 157 ? 1.419 -2.137 22.017 1.00 47.56 157 THR A O 1
#

Nearest PDB structures (foldseek):
  9asi-assembly1_B  TM=6.235E-01  e=5.186E+00  Lactococcus lactis subsp. lactis
  6xn5-assembly1_B  TM=5.396E-01  e=6.295E+00  Lactococcus lactis subsp. lactis
  3ngq-assembly1_A  TM=5.594E-01  e=5.186E+00  Homo sapiens
  7sbb-assembly1_H  TM=1.961E-01  e=7.471E-01  Synechocystis sp. PCC 6803

InterPro domains:
  IPR000300 Inositol polyphosphate-related phosphatase [PF22669] (3-153)
  IPR036691 Endonuclease/exonuclease/phosphatase superfamily [G3DSA:3.60.10.10] (1-157)
  IPR036691 Endonuclease/exonuclease/phosphatase superfamily [SSF56219] (3-61)

Foldseek 3Di:
DEAEEEAEDAAPDLALLSLLVVLLVSCVVVVVQLVAQHKYKYWDQSVWFLDRHPVRCVVCVPVVVVLVVCLVVVVFVVSQCSTRQPVDDVVSCVSSVVVQWDFDRGPGFFPDAFFFDWDWDFDDDPDPDTDTDTGGGGTTHNRTGMIIGGGPPDDDD

Sequence (157 aa):
SYRLAFIGCHLVTVMLERLNDALRKILDAFQSFLSGDSVVFMFGDLNYRINRTYDDALKDADAWATVVRLANERSIPRLAALDGLTRQPQVNIDACGLAAFWTPALNFLPTSPVRYIEQVKLHRFGPTLFKKIEYKIPVLGYTDRVLFRPGSNTDVT

Secondary structure (DSSP, 8-state):
--EEEEEEEE---S-HHHHHHHHHHHHHHTHHHHTSSEEEEEEEE----SS--HHHHHH-HHHHHHHHHHHHTT-HHHHHTT-TTTSS-HHHHHHTTGGGSB-----S--SEEEEEEEEEEEEEETTTEEEEEEEEEEEEE--EEEEEE--TT----

Organism: NCBI:txid35677